Protein AF-A0A661DB41-F1 (afdb_monomer)

Radius of gyration: 21.4 Å; Cα contacts (8 Å, |Δi|>4): 58; chains: 1; bounding box: 28×26×68 Å

Solvent-accessible surface area (backbone atoms only — not comparable to full-atom values): 5300 Å² total; per-residue (Å²): 134,74,74,70,65,71,48,48,62,56,54,53,52,51,58,62,68,71,65,73,82,85,71,83,83,74,53,73,50,67,52,98,86,69,50,81,47,46,55,69,77,50,66,93,40,52,75,47,79,45,82,56,50,97,87,35,68,68,53,61,67,48,45,64,57,54,54,51,51,44,72,76,31,47,92,66,48,37,49,77,47,81,79

Sequence (83 aa):
MKQKIKHIPFLLLILLFLSSTVSAVDFSFTDTEGESHTLSQYKGKWVLVNFWATWCPPCRREMPDFIEVYKQYKDKDFIVIGV

Mean predicted aligned error: 9.5 Å

pLDDT: mean 87.15, std 15.15, range [49.78, 97.62]

Structure (mmCIF, N/CA/C/O backbone):
data_AF-A0A661DB41-F1
#
_entry.id   AF-A0A661DB41-F1
#
loop_
_atom_site.group_PDB
_atom_site.id
_atom_site.type_symbol
_atom_site.label_atom_id
_atom_site.label_alt_id
_atom_site.label_comp_id
_atom_site.label_asym_id
_atom_site.label_entity_id
_atom_site.label_seq_id
_atom_site.pdbx_PDB_ins_code
_atom_site.Cartn_x
_atom_site.Cartn_y
_atom_site.Cartn_z
_atom_site.occupancy
_atom_site.B_iso_or_equiv
_atom_site.auth_seq_id
_atom_site.auth_comp_id
_atom_site.auth_asym_id
_atom_site.auth_atom_id
_atom_site.pdbx_PDB_model_num
ATOM 1 N N . MET A 1 1 ? 7.868 -11.274 56.704 1.00 49.78 1 MET A N 1
ATOM 2 C CA . MET A 1 1 ? 7.177 -10.164 55.997 1.00 49.78 1 MET A CA 1
ATOM 3 C C . MET A 1 1 ? 8.031 -9.339 55.013 1.00 49.78 1 MET A C 1
ATOM 5 O O . MET A 1 1 ? 7.487 -8.433 54.404 1.00 49.78 1 MET A O 1
ATOM 9 N N . LYS A 1 2 ? 9.321 -9.638 54.768 1.00 51.00 2 LYS A N 1
ATOM 10 C CA . LYS A 1 2 ? 10.193 -8.804 53.902 1.00 51.00 2 LYS A CA 1
ATOM 11 C C . LYS A 1 2 ? 10.219 -9.187 52.405 1.00 51.00 2 LYS A C 1
ATOM 13 O O . LYS A 1 2 ? 10.786 -8.455 51.605 1.00 51.00 2 LYS A O 1
ATOM 18 N N . GLN A 1 3 ? 9.591 -10.301 52.014 1.00 54.78 3 GLN A N 1
ATOM 19 C CA . GLN A 1 3 ? 9.644 -10.826 50.635 1.00 54.78 3 GLN A CA 1
ATOM 20 C C . GLN A 1 3 ? 8.706 -10.108 49.644 1.00 54.78 3 GLN A C 1
ATOM 22 O O . GL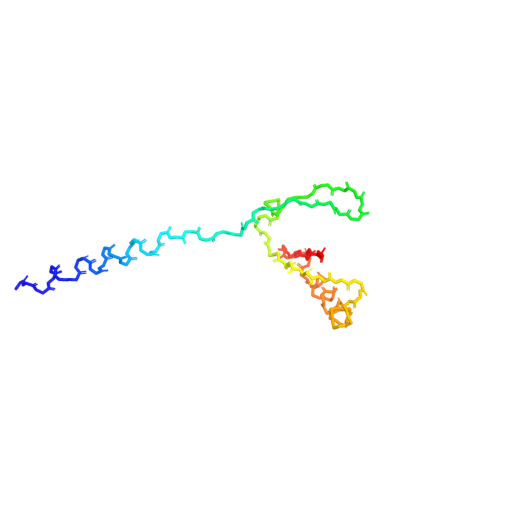N A 1 3 ? 8.997 -10.066 48.451 1.00 54.78 3 GLN A O 1
ATOM 27 N N . LYS A 1 4 ? 7.615 -9.481 50.119 1.00 53.09 4 LYS A N 1
ATOM 28 C CA . LYS A 1 4 ? 6.655 -8.771 49.248 1.00 53.09 4 LYS A CA 1
ATOM 29 C C . LYS A 1 4 ? 7.192 -7.440 48.697 1.00 53.09 4 LYS A C 1
ATOM 31 O O . LYS A 1 4 ? 6.802 -7.044 47.610 1.00 53.09 4 LYS A O 1
ATOM 36 N N . ILE A 1 5 ? 8.122 -6.781 49.397 1.00 56.94 5 ILE A N 1
ATOM 37 C CA . ILE A 1 5 ? 8.623 -5.437 49.041 1.00 56.94 5 ILE A CA 1
ATOM 38 C C . ILE A 1 5 ? 9.705 -5.477 47.950 1.00 56.94 5 ILE A C 1
ATOM 40 O O . ILE A 1 5 ? 9.822 -4.541 47.170 1.00 56.94 5 ILE A O 1
ATOM 44 N N . LYS A 1 6 ? 10.451 -6.585 47.825 1.00 57.72 6 LYS A N 1
ATOM 45 C CA . LYS A 1 6 ? 11.490 -6.749 46.788 1.00 57.72 6 LYS A CA 1
ATOM 46 C C . LYS A 1 6 ? 10.929 -6.924 45.371 1.00 57.72 6 LYS A C 1
ATOM 48 O O . LYS A 1 6 ? 11.632 -6.647 44.409 1.00 57.72 6 LYS A O 1
ATOM 53 N N . HIS A 1 7 ? 9.674 -7.361 45.252 1.00 59.59 7 HIS A N 1
ATOM 54 C CA . HIS A 1 7 ? 9.002 -7.576 43.966 1.00 59.59 7 HIS A CA 1
ATOM 55 C C . HIS A 1 7 ? 8.258 -6.325 43.476 1.00 59.59 7 HIS A C 1
ATOM 57 O O . HIS A 1 7 ? 8.002 -6.211 42.286 1.00 59.59 7 HIS A O 1
ATOM 63 N N . ILE A 1 8 ? 7.966 -5.364 44.362 1.00 63.47 8 ILE A N 1
ATOM 64 C CA . ILE A 1 8 ? 7.349 -4.072 44.019 1.00 63.47 8 ILE A CA 1
ATOM 65 C C . ILE A 1 8 ? 8.173 -3.278 42.991 1.00 63.47 8 ILE A C 1
ATOM 67 O O . ILE A 1 8 ? 7.583 -2.877 41.994 1.00 63.47 8 ILE A O 1
ATOM 71 N N . PRO A 1 9 ? 9.501 -3.073 43.136 1.00 61.88 9 PRO A N 1
ATOM 72 C CA . PRO A 1 9 ? 10.269 -2.325 42.139 1.00 61.88 9 PRO A CA 1
ATOM 73 C C . PRO A 1 9 ? 10.367 -3.071 40.805 1.00 61.88 9 PRO A C 1
ATOM 75 O O . PRO A 1 9 ? 10.373 -2.435 39.762 1.00 61.88 9 PRO A O 1
ATOM 78 N N . PHE A 1 10 ? 10.376 -4.407 40.821 1.00 69.31 10 PHE A N 1
ATOM 79 C CA . PHE A 1 10 ? 10.366 -5.227 39.607 1.00 69.31 10 PHE A CA 1
ATOM 80 C C . PHE A 1 10 ? 9.017 -5.142 38.875 1.00 69.31 10 PHE A C 1
ATOM 82 O O . PHE A 1 10 ? 8.976 -4.980 37.662 1.00 69.31 10 PHE A O 1
ATOM 89 N N . LEU A 1 11 ? 7.908 -5.160 39.618 1.00 69.12 11 LEU A N 1
ATOM 90 C CA . LEU A 1 11 ? 6.554 -5.025 39.076 1.00 69.12 11 LEU A CA 1
ATOM 91 C C . LEU A 1 11 ? 6.284 -3.604 38.543 1.00 69.12 11 LEU A C 1
ATOM 93 O O . LEU A 1 11 ? 5.620 -3.439 37.525 1.00 69.12 11 LEU A O 1
ATOM 97 N N . LEU A 1 12 ? 6.856 -2.583 39.188 1.00 67.69 12 LEU A N 1
ATOM 98 C CA . LEU A 1 12 ? 6.776 -1.176 38.779 1.00 67.69 12 LEU A CA 1
ATOM 99 C C . LEU A 1 12 ? 7.670 -0.880 37.557 1.00 67.69 12 LEU A C 1
ATOM 101 O O . LEU A 1 12 ? 7.277 -0.115 36.681 1.00 67.69 12 LEU A O 1
ATOM 105 N N . LEU A 1 13 ? 8.821 -1.553 37.442 1.00 66.62 13 LEU A N 1
ATOM 106 C CA . LEU A 1 13 ? 9.675 -1.533 36.249 1.00 66.62 13 LEU A CA 1
ATOM 107 C C . LEU A 1 13 ? 8.990 -2.206 35.045 1.00 66.62 13 LEU A C 1
ATOM 109 O O . LEU A 1 13 ? 9.052 -1.687 33.935 1.00 66.62 13 LEU A O 1
ATOM 113 N N . ILE A 1 14 ? 8.286 -3.323 35.262 1.00 69.19 14 ILE A N 1
ATOM 114 C CA . ILE A 1 14 ? 7.502 -4.010 34.220 1.00 69.19 14 ILE A CA 1
ATOM 115 C C . ILE A 1 14 ? 6.360 -3.119 33.707 1.00 69.19 14 ILE A C 1
ATOM 117 O O . ILE A 1 14 ? 6.161 -3.023 32.498 1.00 69.19 14 ILE A O 1
ATOM 121 N N . LEU A 1 15 ? 5.653 -2.418 34.600 1.00 65.88 15 LEU A N 1
ATOM 122 C CA . LEU A 1 15 ? 4.599 -1.463 34.228 1.00 65.88 15 LEU A CA 1
ATOM 123 C C . LEU A 1 15 ? 5.124 -0.288 33.384 1.00 65.88 15 LEU A C 1
ATOM 125 O O . LEU A 1 15 ? 4.432 0.152 32.471 1.00 65.88 15 LEU A O 1
ATOM 129 N N . LEU A 1 16 ? 6.348 0.186 33.641 1.00 63.00 16 LEU A N 1
ATOM 130 C CA . LEU A 1 16 ? 6.990 1.235 32.837 1.00 63.00 16 LEU A CA 1
ATOM 131 C C . LEU A 1 16 ? 7.401 0.742 31.436 1.00 63.00 16 LEU A C 1
ATOM 133 O O . LEU A 1 16 ? 7.290 1.498 30.475 1.00 63.00 16 LEU A O 1
ATOM 137 N N . PHE A 1 17 ? 7.813 -0.522 31.295 1.00 60.09 17 PHE A N 1
ATOM 138 C CA . PHE A 1 17 ? 8.144 -1.129 29.994 1.00 60.09 17 PHE A CA 1
ATOM 139 C C . PHE A 1 17 ? 6.913 -1.475 29.136 1.00 60.09 17 PHE A C 1
ATOM 141 O O . PHE A 1 17 ? 7.018 -1.538 27.914 1.00 60.09 17 PHE A O 1
ATOM 148 N N . LEU A 1 18 ? 5.736 -1.652 29.744 1.00 61.78 18 LEU A N 1
ATOM 149 C CA . LEU A 1 18 ? 4.469 -1.927 29.046 1.00 61.78 18 LEU A CA 1
ATOM 150 C C . LEU A 1 18 ? 3.847 -0.694 28.359 1.00 61.78 18 LEU A C 1
ATOM 152 O O . LEU A 1 18 ? 2.850 -0.834 27.656 1.00 61.78 18 LEU A O 1
ATOM 156 N N . SER A 1 19 ? 4.403 0.508 28.555 1.00 62.88 19 SER A N 1
ATOM 157 C CA . SER A 1 19 ? 3.788 1.768 28.110 1.00 62.88 19 SER A CA 1
ATOM 158 C C . SER A 1 19 ? 4.249 2.272 26.734 1.00 62.88 19 SER A C 1
ATOM 160 O O . SER A 1 19 ? 3.787 3.325 26.292 1.00 62.88 19 SER A O 1
ATOM 162 N N . SER A 1 20 ? 5.152 1.576 26.038 1.00 65.31 20 SER A N 1
ATOM 163 C CA . SER A 1 20 ? 5.600 2.003 24.707 1.00 65.31 20 SER A CA 1
ATOM 164 C C . SER A 1 20 ? 4.584 1.599 23.637 1.00 65.31 20 SER A C 1
ATOM 166 O O . SER A 1 20 ? 4.627 0.492 23.104 1.00 65.31 20 SER A O 1
ATOM 168 N N . THR A 1 21 ? 3.668 2.506 23.297 1.00 70.6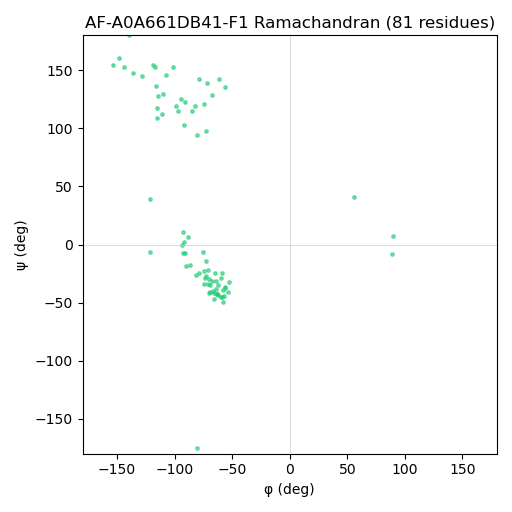9 21 THR A N 1
ATOM 169 C CA . THR A 1 21 ? 2.805 2.361 22.120 1.00 70.69 21 THR A CA 1
ATOM 170 C C . THR A 1 21 ? 3.633 2.591 20.853 1.00 70.69 21 THR A C 1
ATOM 172 O O . THR A 1 21 ? 3.891 3.719 20.442 1.00 70.69 21 THR A O 1
ATOM 175 N N . VAL A 1 22 ? 4.083 1.509 20.218 1.00 81.69 22 VAL A N 1
ATOM 176 C CA . VAL A 1 22 ? 4.741 1.582 18.906 1.00 81.69 22 VAL A CA 1
ATOM 177 C C . VAL A 1 22 ? 3.661 1.658 17.828 1.00 81.69 22 VAL A C 1
ATOM 179 O O . VAL A 1 22 ? 2.827 0.765 17.717 1.00 81.69 22 VAL A O 1
ATOM 182 N N . SER A 1 23 ? 3.661 2.740 17.051 1.00 87.94 23 SER A N 1
ATOM 183 C CA . SER A 1 23 ? 2.792 2.925 15.881 1.00 87.94 23 SER A CA 1
ATOM 184 C C . SER A 1 23 ? 3.641 3.043 14.619 1.00 87.94 23 SER A C 1
ATOM 186 O O . SER A 1 23 ? 4.785 3.493 14.687 1.00 87.94 23 SER A O 1
ATOM 188 N N . ALA A 1 24 ? 3.085 2.656 13.470 1.00 91.62 24 ALA A N 1
ATOM 189 C CA . ALA A 1 24 ? 3.729 2.898 12.183 1.00 91.62 24 ALA A CA 1
ATOM 190 C C . ALA A 1 24 ? 3.901 4.409 11.943 1.00 91.62 24 ALA A C 1
ATOM 192 O O . ALA A 1 24 ? 3.029 5.203 12.308 1.00 91.62 24 ALA A O 1
ATOM 193 N N . VAL A 1 25 ? 5.029 4.792 11.342 1.00 94.00 25 VAL A N 1
ATOM 194 C CA . VAL A 1 25 ? 5.305 6.183 10.960 1.00 94.00 25 VAL A CA 1
ATOM 195 C C . VAL A 1 25 ? 4.344 6.583 9.846 1.00 94.00 25 VAL A C 1
ATOM 197 O O . VAL A 1 25 ? 4.224 5.868 8.853 1.00 94.00 25 VAL A O 1
ATOM 200 N N . ASP A 1 26 ? 3.660 7.713 10.020 1.00 95.69 26 ASP A N 1
ATOM 201 C CA . ASP A 1 26 ? 2.784 8.251 8.983 1.00 95.69 26 ASP A CA 1
ATOM 202 C C . ASP A 1 26 ? 3.618 8.822 7.832 1.00 95.69 26 ASP A C 1
ATOM 204 O O . ASP A 1 26 ? 4.643 9.470 8.052 1.00 95.69 26 ASP A O 1
ATOM 208 N N . PHE A 1 27 ? 3.177 8.579 6.604 1.00 94.88 27 PHE A N 1
ATOM 209 C CA . PHE A 1 27 ? 3.809 9.101 5.399 1.00 94.88 27 PHE A CA 1
ATOM 210 C C . PHE A 1 27 ? 2.744 9.438 4.364 1.00 94.88 27 PHE A C 1
ATOM 212 O O . PHE A 1 27 ? 1.665 8.842 4.353 1.00 94.88 27 PHE A O 1
ATOM 219 N N . SER A 1 28 ? 3.069 10.393 3.495 1.00 96.88 28 SER A N 1
ATOM 220 C CA . SER A 1 28 ? 2.221 10.796 2.376 1.00 96.88 28 SER A CA 1
ATOM 221 C C . SER A 1 28 ? 2.806 10.308 1.060 1.00 96.88 28 SER A C 1
ATOM 223 O O . SER A 1 28 ? 4.026 10.272 0.898 1.00 96.88 28 SER A O 1
ATOM 225 N N . PHE A 1 29 ? 1.943 9.952 0.119 1.00 95.44 29 PHE A N 1
ATOM 226 C CA . PHE A 1 29 ? 2.340 9.533 -1.219 1.00 95.44 29 PHE A CA 1
ATOM 227 C C . PHE A 1 29 ? 1.277 9.931 -2.240 1.00 95.44 29 PHE A C 1
ATOM 229 O O . PHE A 1 29 ? 0.132 10.205 -1.889 1.00 95.44 29 PHE A O 1
ATOM 236 N N . THR A 1 30 ? 1.675 9.980 -3.506 1.00 96.94 30 THR A N 1
ATOM 237 C CA . THR A 1 30 ? 0.772 10.230 -4.629 1.00 96.94 30 THR A CA 1
ATOM 238 C C . THR A 1 30 ? 0.642 8.942 -5.415 1.00 96.94 30 THR A C 1
ATOM 240 O O . THR A 1 30 ? 1.656 8.309 -5.718 1.00 96.94 30 THR A O 1
ATOM 243 N N . ASP A 1 31 ? -0.585 8.525 -5.694 1.00 95.62 31 ASP A N 1
ATOM 244 C CA . ASP A 1 31 ? -0.830 7.312 -6.465 1.00 95.62 31 ASP A CA 1
ATOM 245 C C . ASP A 1 31 ? -0.680 7.541 -7.980 1.00 95.62 31 ASP A C 1
ATOM 247 O O . ASP A 1 31 ? -0.283 8.609 -8.454 1.00 95.62 31 ASP A O 1
ATOM 251 N N . THR A 1 32 ? -0.984 6.506 -8.762 1.00 93.75 32 THR A N 1
ATOM 252 C CA . THR A 1 32 ? -0.908 6.557 -10.226 1.00 93.75 32 THR A CA 1
ATOM 253 C C . THR A 1 32 ? -2.011 7.392 -10.878 1.00 93.75 32 THR A C 1
ATOM 255 O O . THR A 1 32 ? -1.893 7.706 -12.061 1.00 93.75 32 THR A O 1
ATOM 258 N N . GLU A 1 33 ? -3.070 7.736 -10.144 1.00 97.19 33 GLU A N 1
ATOM 259 C CA . GLU A 1 33 ? -4.169 8.598 -10.598 1.00 97.19 33 GLU A CA 1
ATOM 260 C C . GLU A 1 33 ? -3.927 10.076 -10.235 1.00 97.19 33 GLU A C 1
ATOM 262 O O . GLU A 1 33 ? -4.621 10.965 -10.730 1.00 97.19 33 GLU A O 1
ATOM 267 N N . GLY A 1 34 ? -2.883 10.359 -9.448 1.00 97.25 34 GLY A N 1
ATOM 268 C CA . GLY A 1 34 ? -2.522 11.699 -8.991 1.00 97.25 34 GLY A CA 1
ATOM 269 C C . GLY A 1 34 ? -3.183 12.093 -7.670 1.00 97.25 34 GLY A C 1
ATOM 270 O O . GLY A 1 34 ? -3.044 13.244 -7.248 1.00 97.25 34 GLY A O 1
ATOM 271 N N . GLU A 1 35 ? -3.881 11.171 -7.002 1.00 97.50 35 GLU A N 1
ATOM 272 C CA . GLU A 1 35 ? -4.493 11.426 -5.703 1.00 97.50 35 GLU A CA 1
ATOM 273 C C . GLU A 1 35 ? -3.452 11.343 -4.582 1.00 97.50 35 GLU A C 1
ATOM 275 O O . GLU A 1 35 ? -2.521 10.533 -4.606 1.00 97.50 35 GLU A O 1
ATOM 280 N N . SER A 1 36 ? -3.596 12.220 -3.587 1.00 97.62 36 SER A N 1
ATOM 281 C CA . SER A 1 36 ? -2.707 12.275 -2.427 1.00 97.62 36 SER A CA 1
ATOM 282 C C . SER A 1 36 ? -3.274 11.457 -1.275 1.00 97.62 36 SER A C 1
ATOM 284 O O . SER A 1 36 ? -4.392 11.700 -0.814 1.00 97.62 36 SER A O 1
ATOM 286 N N . HIS A 1 37 ? -2.463 10.532 -0.775 1.00 96.88 37 HIS A N 1
ATOM 287 C CA . HIS A 1 37 ? -2.806 9.601 0.292 1.00 96.88 37 HIS A CA 1
ATOM 288 C C . HIS A 1 37 ? -1.893 9.790 1.498 1.00 96.88 37 HIS A C 1
ATOM 290 O O . HIS A 1 37 ? -0.741 10.207 1.363 1.00 96.88 37 HIS A O 1
ATOM 296 N N . THR A 1 38 ? -2.379 9.428 2.685 1.00 97.50 38 THR A N 1
ATOM 297 C CA . THR A 1 38 ? -1.564 9.279 3.897 1.00 97.50 38 THR A CA 1
ATOM 298 C C . THR A 1 38 ? -1.801 7.919 4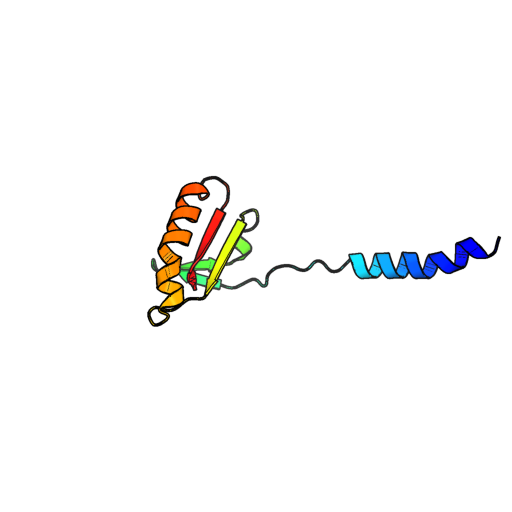.537 1.00 97.50 38 THR A C 1
ATOM 300 O O . THR A 1 38 ? -2.921 7.409 4.531 1.00 97.50 38 THR A O 1
ATOM 303 N N . LEU A 1 39 ? -0.768 7.312 5.130 1.00 96.31 39 LEU A N 1
ATOM 304 C CA . LEU A 1 39 ? -0.914 6.009 5.794 1.00 96.31 39 LEU A CA 1
ATOM 305 C C . LEU A 1 39 ? -2.007 6.047 6.876 1.00 96.31 39 LEU A C 1
ATOM 307 O O . LEU A 1 39 ? -2.779 5.100 7.034 1.00 96.31 39 LEU A O 1
ATOM 311 N N . SER A 1 40 ? -2.110 7.162 7.598 1.00 96.50 40 SER A N 1
ATOM 312 C CA . SER A 1 40 ? -3.123 7.390 8.627 1.00 96.50 40 SER A CA 1
ATOM 313 C C . SER A 1 40 ? -4.575 7.307 8.135 1.00 96.50 40 SER A C 1
ATOM 315 O O . SER A 1 40 ? -5.439 6.960 8.945 1.00 96.50 40 SER A O 1
ATOM 317 N N . GLN A 1 41 ? -4.856 7.540 6.845 1.00 96.81 41 GLN A N 1
ATOM 318 C CA . GLN A 1 41 ? -6.194 7.360 6.253 1.00 96.81 41 GLN A CA 1
ATOM 319 C C . GLN A 1 41 ? -6.648 5.895 6.263 1.00 96.81 41 GLN A C 1
ATOM 321 O O . GLN A 1 41 ? -7.845 5.619 6.288 1.00 96.81 41 GLN A O 1
ATOM 326 N N . TYR A 1 42 ? -5.705 4.952 6.300 1.00 95.81 42 TYR A N 1
ATOM 327 C CA . TYR A 1 42 ? -5.973 3.514 6.290 1.00 95.81 42 TYR A CA 1
ATOM 328 C C . TYR A 1 42 ? -6.068 2.905 7.698 1.00 95.81 42 TYR A C 1
ATOM 330 O O . TYR A 1 42 ? -6.100 1.683 7.848 1.00 95.81 42 TYR A O 1
ATOM 338 N N . LYS A 1 43 ? -6.122 3.721 8.760 1.00 94.88 43 LYS A N 1
ATOM 339 C CA . LYS A 1 43 ? -6.309 3.216 10.130 1.00 94.88 43 LYS A CA 1
ATOM 340 C C . LYS A 1 43 ? -7.576 2.364 10.242 1.00 94.88 43 LYS A C 1
ATOM 342 O O . LYS A 1 43 ? -8.640 2.740 9.766 1.00 94.88 43 LYS A O 1
ATOM 347 N N . GLY A 1 44 ? -7.450 1.225 10.921 1.00 94.88 44 GLY A N 1
ATOM 348 C CA . GLY A 1 44 ? -8.523 0.234 11.045 1.00 94.88 44 GLY A CA 1
ATOM 349 C C . GLY A 1 44 ? -8.532 -0.810 9.927 1.00 94.88 44 GLY A C 1
ATOM 350 O O . GLY A 1 44 ? -9.249 -1.797 10.046 1.00 94.88 44 GLY A O 1
ATOM 351 N N . LYS A 1 45 ? -7.700 -0.638 8.893 1.00 96.56 45 LYS A N 1
ATOM 352 C CA . LYS A 1 45 ? -7.450 -1.644 7.862 1.00 96.56 45 LYS A CA 1
ATOM 353 C C . LYS A 1 45 ? -6.128 -2.361 8.111 1.00 96.56 45 LYS A C 1
ATOM 355 O O . LYS A 1 45 ? -5.193 -1.810 8.692 1.00 96.56 45 LYS A O 1
ATOM 360 N N . TRP A 1 46 ? -6.045 -3.592 7.633 1.00 96.50 46 TRP A N 1
ATOM 361 C CA . TRP A 1 46 ? -4.789 -4.296 7.441 1.00 96.50 46 TRP A CA 1
ATOM 362 C C . TRP A 1 46 ? -4.080 -3.714 6.218 1.00 96.50 46 TRP A C 1
ATOM 364 O O . TRP A 1 46 ? -4.625 -3.736 5.116 1.00 96.50 46 TRP A O 1
ATOM 374 N N . VAL A 1 47 ? -2.871 -3.191 6.417 1.00 96.50 47 VAL A N 1
ATOM 375 C CA . VAL A 1 47 ? -2.086 -2.538 5.363 1.00 96.50 47 VAL A CA 1
ATOM 376 C C . VAL A 1 47 ? -0.824 -3.346 5.098 1.00 96.50 47 VAL A C 1
ATOM 378 O O . VAL A 1 47 ? 0.028 -3.479 5.978 1.00 96.50 47 VAL A O 1
ATOM 381 N N . LEU A 1 48 ? -0.688 -3.861 3.879 1.00 96.00 48 LEU A N 1
ATOM 382 C CA . LEU A 1 48 ? 0.556 -4.444 3.388 1.00 96.00 48 LEU A CA 1
ATOM 383 C C . LEU A 1 48 ? 1.310 -3.398 2.564 1.00 96.00 48 LEU A C 1
ATOM 385 O O . LEU A 1 48 ? 0.840 -2.997 1.502 1.00 96.00 48 LEU A O 1
ATOM 389 N N . VAL A 1 49 ? 2.485 -2.981 3.034 1.00 95.12 49 VAL A N 1
ATOM 390 C CA . VAL A 1 49 ? 3.374 -2.082 2.283 1.00 95.12 49 VAL A CA 1
ATOM 391 C C . VAL A 1 49 ? 4.453 -2.912 1.594 1.00 95.12 49 VAL A C 1
ATOM 393 O O . VAL A 1 49 ? 5.225 -3.601 2.260 1.00 95.12 49 VAL A O 1
ATOM 396 N N . ASN A 1 50 ? 4.501 -2.845 0.267 1.00 95.06 50 ASN A N 1
ATOM 397 C CA . ASN A 1 50 ? 5.441 -3.578 -0.571 1.00 95.06 50 ASN A CA 1
ATOM 398 C C . ASN A 1 50 ? 6.378 -2.601 -1.292 1.00 95.06 50 ASN A C 1
ATOM 400 O O . ASN A 1 50 ? 5.953 -1.916 -2.218 1.00 95.06 50 ASN A O 1
ATOM 404 N N . PHE A 1 51 ? 7.648 -2.568 -0.886 1.00 94.50 51 PHE A N 1
ATOM 405 C CA . PHE A 1 51 ? 8.689 -1.783 -1.553 1.00 94.50 51 PHE A CA 1
ATOM 406 C C . PHE A 1 51 ? 9.266 -2.585 -2.719 1.00 94.50 51 PHE A C 1
ATOM 408 O O . PHE A 1 51 ? 9.891 -3.627 -2.510 1.00 94.50 51 PHE A O 1
ATOM 415 N N . TRP A 1 52 ? 9.065 -2.113 -3.944 1.00 95.62 52 TRP A N 1
ATOM 416 C CA . TRP A 1 52 ? 9.468 -2.822 -5.154 1.00 95.62 52 TRP A CA 1
ATOM 417 C C . TRP A 1 52 ? 10.045 -1.871 -6.200 1.00 95.62 52 TRP A C 1
ATOM 419 O O . TRP A 1 52 ? 10.192 -0.672 -5.998 1.00 95.62 52 TRP A O 1
ATOM 429 N N . ALA A 1 53 ? 10.441 -2.430 -7.340 1.00 95.12 53 ALA A N 1
ATOM 430 C CA . ALA A 1 53 ? 10.864 -1.636 -8.479 1.00 95.12 53 ALA A CA 1
ATOM 431 C C . ALA A 1 53 ? 10.646 -2.395 -9.787 1.00 95.12 53 ALA A C 1
ATOM 433 O O . ALA A 1 53 ? 10.723 -3.627 -9.837 1.00 95.12 53 ALA A O 1
ATOM 434 N N . THR A 1 54 ? 10.475 -1.657 -10.883 1.00 94.06 54 THR A N 1
ATOM 435 C CA . THR A 1 54 ? 10.318 -2.216 -12.238 1.00 94.06 54 THR A CA 1
ATOM 436 C C . THR A 1 54 ? 11.522 -3.050 -12.682 1.00 94.06 54 THR A C 1
ATOM 438 O O . THR A 1 54 ? 11.380 -4.011 -13.442 1.00 94.06 54 THR A O 1
ATOM 441 N N . TRP A 1 55 ? 12.703 -2.713 -12.169 1.00 96.12 55 TRP A N 1
ATOM 442 C CA . TRP A 1 55 ? 13.966 -3.397 -12.421 1.00 96.12 55 TRP A CA 1
ATOM 443 C C . TRP A 1 55 ? 14.280 -4.498 -11.404 1.00 96.12 55 TRP A C 1
ATOM 445 O O . TRP A 1 55 ? 15.330 -5.115 -11.534 1.00 96.12 55 TRP A O 1
ATOM 455 N N . CYS A 1 56 ? 13.406 -4.779 -10.427 1.00 97.00 56 CYS A N 1
ATOM 456 C CA . CYS A 1 56 ? 13.581 -5.856 -9.450 1.00 97.00 56 CYS A CA 1
ATOM 457 C C . CYS A 1 56 ? 12.921 -7.161 -9.948 1.00 97.00 56 CYS A C 1
ATOM 459 O O . CYS A 1 56 ? 11.697 -7.307 -9.860 1.00 97.00 56 CYS A O 1
ATOM 461 N N . PRO A 1 57 ? 13.677 -8.160 -10.453 1.00 96.75 57 PRO A N 1
ATOM 462 C CA . PRO A 1 57 ? 13.083 -9.395 -10.959 1.00 96.75 57 PRO A CA 1
ATOM 463 C C . PRO A 1 57 ? 12.341 -10.243 -9.912 1.00 96.75 57 PRO A C 1
ATOM 465 O O . PRO A 1 57 ? 1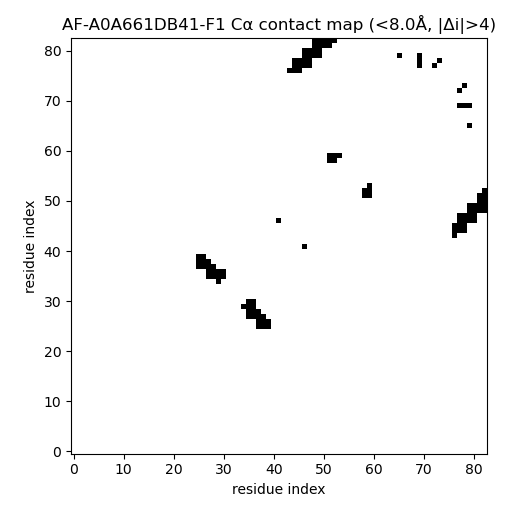1.265 -10.730 -10.258 1.00 96.75 57 PRO A O 1
ATOM 468 N N . PRO A 1 58 ? 12.843 -10.451 -8.673 1.00 96.62 58 PRO A N 1
ATOM 469 C CA . PRO A 1 58 ? 12.099 -11.225 -7.682 1.00 96.62 58 PRO A CA 1
AT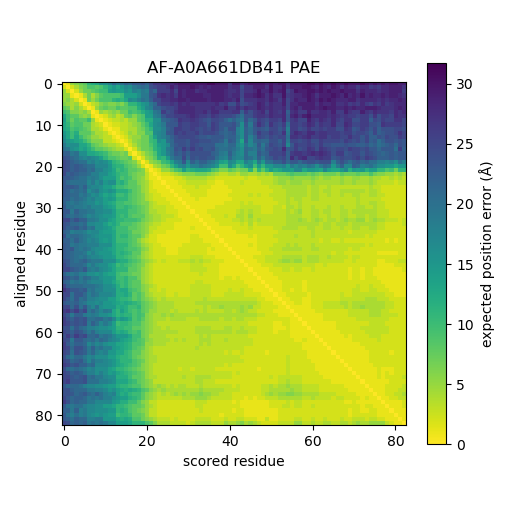OM 470 C C . PRO A 1 58 ? 10.806 -10.519 -7.265 1.00 96.62 58 PRO A C 1
ATOM 472 O O . PRO A 1 58 ? 9.767 -11.165 -7.281 1.00 96.62 58 PRO A O 1
ATOM 475 N N . CYS A 1 59 ? 10.826 -9.197 -7.061 1.00 97.00 59 CYS A N 1
ATOM 476 C CA . CYS A 1 59 ? 9.625 -8.430 -6.721 1.00 97.00 59 CYS A CA 1
ATOM 477 C C . CYS A 1 59 ? 8.518 -8.602 -7.778 1.00 97.00 59 CYS A C 1
ATOM 479 O O . CYS A 1 59 ? 7.359 -8.848 -7.458 1.00 97.00 5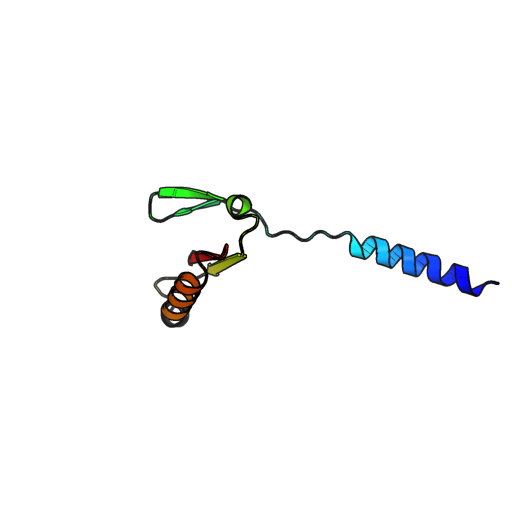9 CYS A O 1
ATOM 481 N N . ARG A 1 60 ? 8.878 -8.535 -9.071 1.00 95.94 60 ARG A N 1
ATOM 482 C CA . ARG A 1 60 ? 7.923 -8.769 -10.171 1.00 95.94 60 ARG A CA 1
ATOM 483 C C . ARG A 1 60 ? 7.367 -10.193 -10.188 1.00 95.94 60 ARG A C 1
ATOM 485 O O . ARG A 1 60 ? 6.240 -10.387 -10.631 1.00 95.94 60 ARG A O 1
ATOM 492 N N . ARG A 1 61 ? 8.151 -11.179 -9.740 1.00 97.44 61 ARG A N 1
ATOM 493 C CA . ARG A 1 61 ? 7.718 -12.581 -9.664 1.00 97.44 61 ARG A CA 1
ATOM 494 C C . ARG A 1 61 ? 6.674 -12.797 -8.565 1.00 97.44 61 ARG A C 1
ATOM 496 O O . ARG A 1 61 ? 5.829 -13.660 -8.742 1.00 97.44 61 ARG A O 1
ATOM 503 N N . GLU A 1 62 ? 6.721 -12.009 -7.494 1.00 96.81 62 GLU A N 1
ATOM 504 C CA . GLU A 1 62 ? 5.807 -12.087 -6.340 1.00 96.81 62 GLU A CA 1
ATOM 505 C C . GLU A 1 62 ? 4.520 -11.263 -6.529 1.00 96.81 62 GLU A C 1
ATOM 507 O O . GLU A 1 62 ? 3.517 -11.502 -5.863 1.00 96.81 62 GLU A O 1
ATOM 512 N N . MET A 1 63 ? 4.498 -10.312 -7.471 1.00 96.06 63 MET A N 1
ATOM 513 C CA . MET A 1 63 ? 3.313 -9.480 -7.728 1.00 96.06 63 MET A CA 1
ATOM 514 C C . MET A 1 63 ? 2.008 -10.253 -7.993 1.00 96.06 63 MET A C 1
ATOM 516 O O . MET A 1 63 ? 0.975 -9.815 -7.480 1.00 96.06 63 MET A O 1
ATOM 520 N N . PRO A 1 64 ? 1.993 -11.372 -8.749 1.00 96.88 64 PRO A N 1
ATOM 521 C CA . PRO A 1 64 ? 0.783 -12.173 -8.925 1.00 96.88 64 PRO A CA 1
ATOM 522 C C . PRO A 1 64 ? 0.179 -12.649 -7.599 1.00 96.88 64 PRO A C 1
ATOM 524 O O . PRO A 1 64 ? -1.043 -12.634 -7.454 1.00 96.88 64 PRO A O 1
ATOM 527 N N . ASP A 1 65 ? 1.017 -12.990 -6.619 1.00 96.56 65 ASP A N 1
ATOM 528 C CA . ASP A 1 65 ? 0.569 -13.458 -5.307 1.00 96.56 65 ASP A CA 1
ATOM 529 C C . ASP A 1 65 ? -0.076 -12.314 -4.513 1.00 96.56 65 ASP A C 1
ATOM 531 O O . ASP A 1 65 ? -1.146 -12.487 -3.930 1.00 96.56 65 ASP A O 1
ATOM 535 N N . PHE A 1 66 ? 0.500 -11.106 -4.555 1.00 96.50 66 PHE A N 1
ATOM 536 C CA . PHE A 1 66 ? -0.112 -9.927 -3.929 1.00 96.50 66 PHE A CA 1
ATOM 537 C C . PHE A 1 66 ? -1.449 -9.545 -4.567 1.00 96.50 66 PHE A C 1
ATOM 539 O O . PHE A 1 66 ? -2.383 -9.171 -3.856 1.00 96.50 66 PHE A O 1
ATOM 546 N N . ILE A 1 67 ? -1.565 -9.666 -5.893 1.00 96.00 67 ILE A N 1
ATOM 547 C CA . ILE A 1 67 ? -2.826 -9.431 -6.607 1.00 96.00 67 ILE A CA 1
ATOM 548 C C . ILE A 1 67 ? -3.887 -10.435 -6.147 1.00 96.00 67 ILE A C 1
ATOM 550 O O . ILE A 1 67 ? -5.034 -10.048 -5.914 1.00 96.00 67 ILE A O 1
ATOM 554 N N . GLU A 1 68 ? -3.523 -11.709 -6.010 1.00 97.50 68 GLU A N 1
ATOM 555 C CA . GLU A 1 68 ? -4.444 -12.754 -5.564 1.00 97.50 68 GLU A CA 1
ATOM 556 C C . GLU A 1 68 ? -4.898 -12.529 -4.118 1.00 97.50 68 GLU A C 1
ATOM 558 O O . GLU A 1 68 ? -6.098 -12.517 -3.839 1.00 97.50 68 GLU A O 1
ATOM 563 N N . VAL A 1 69 ? -3.967 -12.240 -3.207 1.00 96.56 69 VAL A N 1
ATOM 564 C CA . VAL A 1 69 ? -4.298 -11.909 -1.814 1.00 96.56 69 VAL A CA 1
ATOM 565 C C . VAL A 1 69 ? -5.204 -10.679 -1.750 1.00 96.56 69 VAL A C 1
ATOM 567 O O . VAL A 1 69 ? -6.224 -10.700 -1.063 1.00 96.56 69 VAL A O 1
ATOM 570 N N . TYR A 1 70 ? -4.908 -9.616 -2.501 1.00 97.00 70 TYR A N 1
ATOM 571 C CA . TYR A 1 70 ? -5.771 -8.438 -2.515 1.00 97.00 70 TYR A CA 1
ATOM 572 C C . TYR A 1 70 ? -7.194 -8.779 -2.975 1.00 97.00 70 TYR A C 1
ATOM 574 O O . TYR A 1 70 ? -8.157 -8.404 -2.310 1.00 97.00 70 TYR A O 1
ATOM 582 N N . LYS A 1 71 ? -7.356 -9.561 -4.050 1.00 97.12 71 LYS A N 1
ATOM 583 C CA . LYS A 1 71 ? -8.683 -10.000 -4.517 1.00 97.12 71 LYS A CA 1
ATOM 584 C C . LYS A 1 71 ? -9.466 -10.762 -3.448 1.00 97.12 71 LYS A C 1
ATOM 586 O O . LYS A 1 71 ? -10.672 -10.562 -3.338 1.00 97.12 71 LYS A O 1
ATOM 591 N N . GLN A 1 72 ? -8.796 -11.603 -2.663 1.00 97.50 72 GLN A N 1
ATOM 592 C CA . GLN A 1 72 ? -9.429 -12.417 -1.621 1.00 97.50 72 GLN A 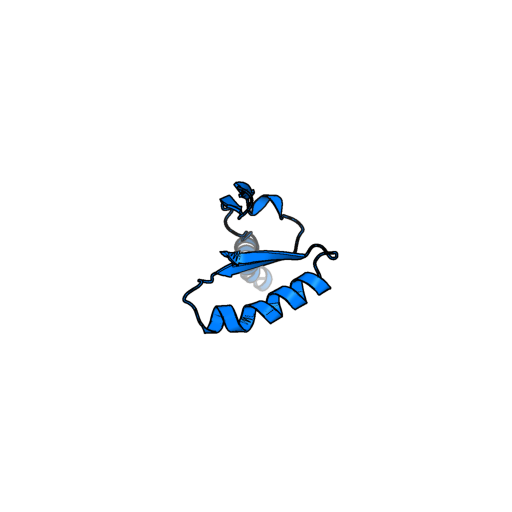CA 1
ATOM 593 C C . GLN A 1 72 ? -9.848 -11.615 -0.377 1.00 97.50 72 GLN A C 1
ATOM 595 O O . GLN A 1 72 ? -10.799 -12.006 0.310 1.00 97.50 72 GLN A O 1
ATOM 600 N N . TYR A 1 73 ? -9.149 -10.517 -0.068 1.00 97.44 73 TYR A N 1
ATOM 601 C CA . TYR A 1 73 ? -9.299 -9.802 1.206 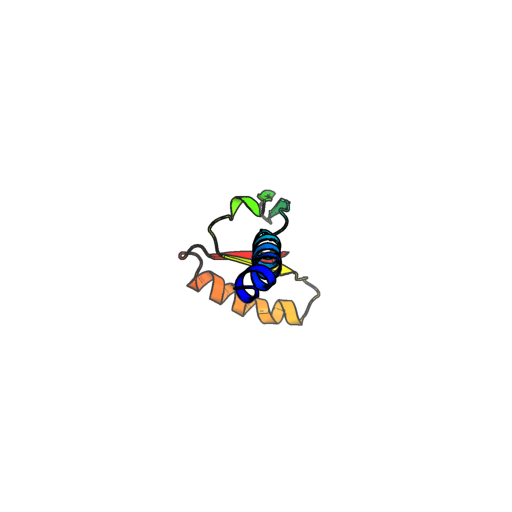1.00 97.44 73 TYR A CA 1
ATOM 602 C C . TYR A 1 73 ? -9.709 -8.329 1.090 1.00 97.44 73 TYR A C 1
ATOM 604 O O . TYR A 1 73 ? -10.021 -7.732 2.117 1.00 97.44 73 TYR A O 1
ATOM 612 N N . LYS A 1 74 ? -9.788 -7.737 -0.109 1.00 94.94 74 LYS A N 1
ATOM 613 C CA . LYS A 1 74 ? -10.158 -6.316 -0.295 1.00 94.94 74 LYS A CA 1
ATOM 614 C C . LYS A 1 74 ? -11.472 -5.915 0.391 1.00 94.94 74 LYS A C 1
ATOM 616 O O . LYS A 1 74 ? -11.586 -4.807 0.901 1.00 94.94 74 LYS A O 1
ATOM 621 N N . ASP A 1 75 ? -12.433 -6.837 0.475 1.00 96.38 75 ASP A N 1
ATOM 622 C CA . ASP A 1 75 ? -13.743 -6.606 1.103 1.00 96.38 75 ASP A CA 1
ATOM 623 C C . ASP A 1 75 ? -13.739 -6.909 2.622 1.00 96.38 75 ASP A C 1
ATOM 625 O O . ASP A 1 75 ? -14.780 -6.888 3.274 1.00 96.38 75 ASP A O 1
ATOM 629 N N . LYS A 1 76 ? -12.564 -7.207 3.194 1.00 96.56 76 LYS A N 1
ATOM 630 C CA . LYS A 1 76 ? -12.317 -7.533 4.611 1.00 96.56 76 LYS A CA 1
ATOM 631 C C . LYS A 1 76 ? -11.312 -6.565 5.243 1.00 96.56 76 LYS A C 1
ATOM 633 O O . LYS A 1 76 ? -10.431 -6.980 5.993 1.00 96.56 76 LYS A O 1
ATOM 638 N N . ASP A 1 77 ? -11.421 -5.286 4.892 1.00 95.81 77 ASP A N 1
ATOM 639 C CA . ASP A 1 77 ? -10.555 -4.222 5.406 1.00 95.81 77 ASP A CA 1
ATOM 640 C C . ASP A 1 77 ? -9.056 -4.476 5.184 1.00 95.81 77 ASP A C 1
ATOM 642 O O . ASP A 1 77 ? -8.236 -4.189 6.051 1.00 95.81 77 ASP A O 1
ATOM 646 N N . PHE A 1 78 ? -8.682 -4.993 4.011 1.00 97.38 78 PHE A N 1
ATOM 647 C CA . PHE A 1 78 ? -7.288 -5.196 3.612 1.00 97.38 78 PHE A CA 1
ATOM 648 C C . PHE A 1 78 ? -6.925 -4.336 2.398 1.00 97.38 78 PHE A C 1
ATOM 650 O O . PHE A 1 78 ? -7.683 -4.267 1.430 1.00 97.38 78 PHE A O 1
ATOM 657 N N . ILE A 1 79 ? -5.750 -3.711 2.436 1.00 96.25 79 ILE A N 1
ATOM 658 C CA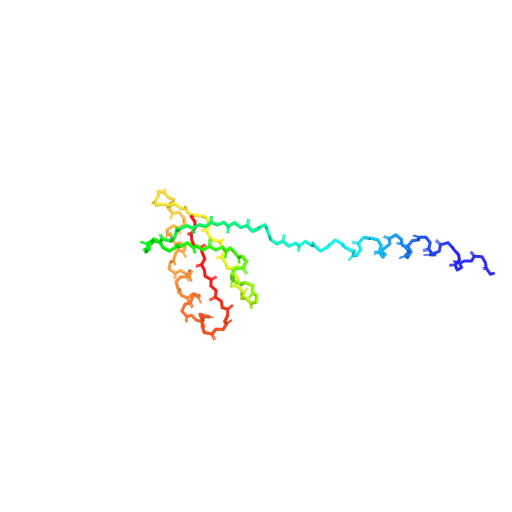 . ILE A 1 79 ? -5.210 -2.893 1.346 1.00 96.25 79 ILE A CA 1
ATOM 659 C C . ILE A 1 79 ? -3.725 -3.198 1.130 1.00 96.25 79 ILE A C 1
ATOM 661 O O . ILE A 1 79 ? -2.989 -3.499 2.074 1.00 96.25 79 ILE A O 1
ATOM 665 N N . VAL A 1 80 ? -3.281 -3.096 -0.123 1.00 96.44 80 VAL A N 1
ATOM 666 C CA . VAL A 1 80 ? -1.872 -3.218 -0.511 1.00 96.44 80 VAL A CA 1
ATOM 667 C C . VAL A 1 80 ? -1.398 -1.876 -1.056 1.00 96.44 80 VAL A C 1
ATOM 669 O O . VAL A 1 80 ? -2.023 -1.329 -1.961 1.00 96.44 80 VAL A O 1
ATOM 672 N N . ILE A 1 81 ? -0.290 -1.363 -0.525 1.00 96.00 81 ILE A N 1
ATOM 673 C CA . ILE A 1 81 ? 0.392 -0.160 -1.012 1.00 96.00 81 ILE A CA 1
ATOM 674 C C . ILE A 1 81 ? 1.718 -0.605 -1.627 1.00 96.00 81 ILE A C 1
ATOM 676 O O . ILE A 1 81 ? 2.599 -1.096 -0.920 1.00 96.00 81 ILE A O 1
ATOM 680 N N . GLY A 1 82 ? 1.850 -0.460 -2.945 1.00 94.62 82 GLY A N 1
ATOM 681 C CA . GLY A 1 82 ? 3.113 -0.670 -3.651 1.00 94.62 82 GLY A CA 1
ATOM 682 C C . GLY A 1 82 ? 3.893 0.637 -3.744 1.00 94.62 82 GLY A C 1
ATOM 683 O O . GLY A 1 82 ? 3.364 1.601 -4.292 1.00 94.62 82 GLY A O 1
ATOM 684 N N . VAL A 1 83 ? 5.124 0.651 -3.228 1.00 92.19 83 VAL A N 1
ATOM 685 C CA . VAL A 1 83 ? 6.059 1.790 -3.279 1.00 92.19 83 VAL A CA 1
ATOM 686 C C . VAL A 1 83 ? 7.188 1.493 -4.248 1.00 92.19 83 VAL A C 1
ATOM 688 O O . VAL A 1 83 ? 7.787 0.403 -4.099 1.00 92.19 83 VAL A O 1
#

Nearest PDB structures (foldseek):
  4k9z-assembly1_A  TM=9.392E-01  e=2.992E-05  Phocaeicola vulgatus ATCC 8482
  4grf-assembly1_A  TM=8.773E-01  e=5.146E-05  Phocaeicola vulgatus ATCC 8482
  3c73-assembly1_A  TM=9.537E-01  e=2.137E-04  unclassified
  2lja-assembly1_A  TM=7.846E-01  e=3.667E-05  Phocaeicola vulgatus ATCC 8482
  2l5o-assembly1_A  TM=8.171E-01  e=1.744E-04  Neisseria meningitidis serogroup B

Secondary structure (DSSP, 8-state):
--TTTTTHHHHHHHHHHTT----PPP-EEE-TTS-EEEGGGGTTSEEEEE---TT-HHHHHHHHHHHHHHHHHTTTTEEEEE-

Foldseek 3Di:
DPPVVVCVVVVVVVVVVVPDDDDDDKDWDADPVRDIDIPVVLPPAAEAEAEDDPPHVVSVVCVVVVVVVCVVCVVPRYDYHYD